Protein AF-A0ABD6ATD8-F1 (afdb_monomer)

Solvent-accessible surface area (backbone atoms only — not comparable to full-atom values): 5353 Å² total; per-residue (Å²): 108,68,70,58,54,51,52,51,47,51,52,52,32,46,68,56,23,15,56,46,41,35,52,53,46,49,75,71,66,79,51,89,72,52,64,70,57,23,34,51,50,34,51,52,24,50,52,55,21,48,52,40,34,72,74,32,45,88,37,85,62,60,14,66,53,48,25,39,49,44,1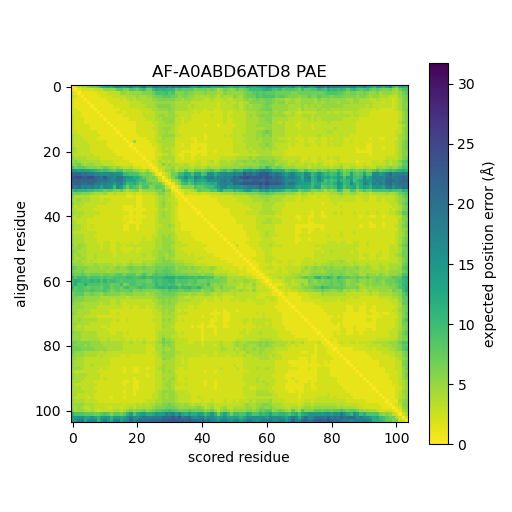6,12,49,42,42,21,70,73,71,67,45,56,67,72,58,13,43,52,39,14,37,54,33,41,51,59,36,45,57,53,69,73,76,105

pLDDT: mean 89.17, std 9.56, range [45.88, 96.81]

Structure (mmCIF, N/CA/C/O backbone):
data_AF-A0ABD6ATD8-F1
#
_entry.id   AF-A0ABD6ATD8-F1
#
loop_
_atom_site.group_PDB
_atom_site.id
_atom_site.type_symbol
_atom_site.label_atom_id
_atom_site.label_alt_id
_atom_site.label_comp_id
_atom_site.label_asym_id
_atom_site.label_entity_id
_atom_site.label_seq_id
_atom_site.pdbx_PDB_ins_code
_atom_site.Cartn_x
_atom_site.Cartn_y
_atom_site.Cartn_z
_atom_site.occupancy
_atom_site.B_iso_or_equiv
_atom_site.auth_seq_id
_atom_site.auth_comp_id
_atom_site.auth_asym_id
_atom_site.auth_atom_id
_atom_site.pdbx_PDB_model_num
ATOM 1 N N . MET A 1 1 ? 3.006 -6.985 -24.108 1.00 75.62 1 MET A N 1
ATOM 2 C CA . MET A 1 1 ? 3.655 -7.729 -23.010 1.00 75.62 1 MET A CA 1
ATOM 3 C C . MET A 1 1 ? 3.619 -6.879 -21.753 1.00 75.62 1 MET A C 1
ATOM 5 O O . MET A 1 1 ? 2.779 -7.179 -20.926 1.00 75.62 1 MET A O 1
ATOM 9 N N . PHE A 1 2 ? 4.259 -5.702 -21.737 1.00 84.25 2 PHE A N 1
ATOM 10 C CA . PHE A 1 2 ? 4.201 -4.733 -20.623 1.00 84.25 2 PHE A CA 1
ATOM 11 C C . PHE A 1 2 ? 2.827 -4.534 -19.949 1.00 84.25 2 PHE A C 1
ATOM 13 O O . PHE A 1 2 ? 2.720 -4.606 -18.734 1.00 84.25 2 PHE A O 1
ATOM 20 N N . LEU A 1 3 ? 1.758 -4.303 -20.722 1.00 87.94 3 LEU A N 1
ATOM 21 C CA . LEU A 1 3 ? 0.406 -4.106 -20.174 1.00 87.94 3 LEU A CA 1
ATOM 22 C C . LEU A 1 3 ? -0.129 -5.338 -19.429 1.00 87.94 3 LEU A C 1
ATOM 24 O O . LEU A 1 3 ? -0.807 -5.193 -18.419 1.00 87.94 3 LEU A O 1
ATOM 28 N N . VAL A 1 4 ? 0.175 -6.539 -19.921 1.00 90.38 4 VAL A N 1
ATOM 29 C CA . VAL A 1 4 ? -0.224 -7.796 -19.274 1.00 90.38 4 VAL A CA 1
ATOM 30 C C . VAL A 1 4 ? 0.587 -7.990 -17.997 1.00 90.38 4 VAL A C 1
ATOM 32 O O . VAL A 1 4 ? -0.002 -8.262 -16.958 1.00 90.38 4 VAL A O 1
ATOM 35 N N . ASP A 1 5 ? 1.899 -7.758 -18.049 1.00 87.75 5 ASP A N 1
ATOM 36 C CA . ASP A 1 5 ? 2.793 -7.887 -16.892 1.00 87.75 5 ASP A CA 1
ATOM 37 C C . ASP A 1 5 ? 2.415 -6.893 -15.783 1.00 87.75 5 ASP A C 1
ATOM 39 O O . ASP A 1 5 ? 2.329 -7.262 -14.614 1.00 87.75 5 ASP A O 1
ATOM 43 N N . LEU A 1 6 ? 2.071 -5.655 -16.154 1.00 88.00 6 LEU A N 1
ATOM 44 C CA . LEU A 1 6 ? 1.565 -4.634 -15.237 1.00 88.00 6 LEU A CA 1
ATOM 45 C C . LEU A 1 6 ? 0.248 -5.066 -14.579 1.00 88.00 6 LEU A C 1
ATOM 47 O O . LEU A 1 6 ? 0.094 -4.933 -13.36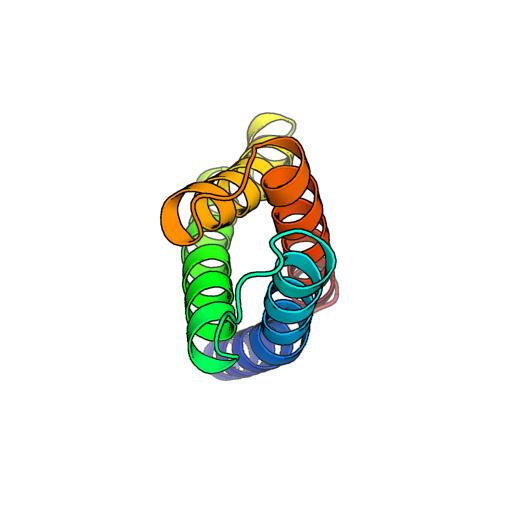7 1.00 88.00 6 LEU A O 1
ATOM 51 N N . LEU A 1 7 ? -0.711 -5.570 -15.365 1.00 90.44 7 LEU A N 1
ATOM 52 C CA . LEU A 1 7 ? -2.011 -6.007 -14.847 1.00 90.44 7 LEU A CA 1
ATOM 53 C C . LEU A 1 7 ? -1.871 -7.210 -13.912 1.00 90.44 7 LEU A C 1
ATOM 55 O O . LEU A 1 7 ? -2.497 -7.235 -12.854 1.00 90.44 7 LEU A O 1
ATOM 59 N N . VAL A 1 8 ? -1.036 -8.184 -14.279 1.00 92.12 8 VAL A N 1
ATOM 60 C CA . VAL A 1 8 ? -0.743 -9.358 -13.449 1.00 92.12 8 VAL A CA 1
ATOM 61 C C . VAL A 1 8 ? -0.016 -8.935 -12.174 1.00 92.12 8 VAL A C 1
ATOM 63 O O . VAL A 1 8 ? -0.433 -9.330 -11.088 1.00 92.12 8 VAL A O 1
ATOM 66 N N . GLY A 1 9 ? 1.004 -8.081 -12.281 1.00 91.94 9 GLY A N 1
ATOM 67 C CA . GLY A 1 9 ? 1.731 -7.535 -11.136 1.00 91.94 9 GLY A CA 1
ATOM 68 C C . GLY A 1 9 ? 0.802 -6.801 -10.175 1.00 91.94 9 GLY A C 1
ATOM 69 O O . GLY A 1 9 ? 0.783 -7.103 -8.986 1.00 91.94 9 GLY A O 1
ATOM 70 N N . LEU A 1 10 ? -0.059 -5.919 -10.692 1.00 90.50 10 LEU A N 1
ATOM 71 C CA . LEU A 1 10 ? -1.042 -5.197 -9.887 1.00 90.50 10 LEU A CA 1
ATOM 72 C C . LEU A 1 10 ? -2.033 -6.149 -9.207 1.00 90.50 10 LEU A C 1
ATOM 74 O O . LEU A 1 10 ? -2.288 -6.001 -8.014 1.00 90.50 10 LEU A O 1
ATOM 78 N N . LEU A 1 11 ? -2.551 -7.154 -9.920 1.00 93.62 11 LEU A N 1
ATOM 79 C CA . LEU A 1 11 ? -3.453 -8.156 -9.348 1.00 93.62 11 LEU A CA 1
ATOM 80 C C . LEU A 1 11 ? -2.785 -8.928 -8.201 1.00 93.62 11 LEU A C 1
ATOM 82 O O . LEU A 1 11 ? -3.357 -9.039 -7.117 1.00 93.62 11 LEU A O 1
ATOM 86 N N . VAL A 1 12 ? -1.566 -9.427 -8.417 1.00 94.88 12 VAL A N 1
ATOM 87 C CA . VAL A 1 12 ? -0.796 -10.167 -7.406 1.00 94.88 12 VAL A CA 1
ATOM 88 C C . VAL A 1 12 ? -0.476 -9.272 -6.211 1.00 94.88 12 VAL A C 1
ATOM 90 O O . VAL A 1 12 ? -0.676 -9.677 -5.066 1.00 94.88 12 VAL A O 1
ATOM 93 N N . SER A 1 13 ? -0.049 -8.030 -6.447 1.00 93.94 13 SER A N 1
ATOM 94 C CA . SER A 1 13 ? 0.223 -7.081 -5.371 1.00 93.94 13 SER A CA 1
ATOM 95 C C . SER A 1 13 ? -1.020 -6.782 -4.542 1.00 93.94 13 SER A C 1
ATOM 97 O O . SER A 1 13 ? -0.926 -6.744 -3.319 1.00 93.94 13 SER A O 1
ATOM 99 N N . VAL A 1 14 ? -2.192 -6.614 -5.157 1.00 93.94 14 VAL A N 1
ATOM 100 C CA . VAL A 1 14 ? -3.453 -6.402 -4.426 1.00 93.94 14 VAL A CA 1
ATOM 101 C C . VAL A 1 14 ? -3.817 -7.629 -3.591 1.00 93.94 14 VAL A C 1
ATOM 103 O O . VAL A 1 14 ? -4.197 -7.479 -2.429 1.00 93.94 14 VAL A O 1
ATOM 106 N N . LEU A 1 15 ? -3.652 -8.835 -4.142 1.00 94.25 15 LEU A N 1
ATOM 107 C CA . LEU A 1 15 ? -3.910 -10.090 -3.429 1.00 94.25 15 LEU A CA 1
ATOM 108 C C . LEU A 1 15 ? -2.986 -10.290 -2.221 1.00 94.25 15 LEU A C 1
ATOM 110 O O . LEU A 1 15 ? -3.405 -10.897 -1.241 1.00 94.25 15 LEU A O 1
ATOM 114 N N . LEU A 1 16 ? -1.758 -9.767 -2.259 1.00 94.81 16 LEU A N 1
ATOM 115 C CA . LEU A 1 16 ? -0.820 -9.826 -1.133 1.00 94.81 16 LEU A CA 1
ATOM 116 C C . LEU A 1 16 ? -1.054 -8.705 -0.114 1.00 94.81 16 LEU A C 1
ATOM 118 O O . LEU A 1 16 ? -1.069 -8.932 1.096 1.00 94.81 16 LEU A O 1
ATOM 122 N N . THR A 1 17 ? -1.234 -7.478 -0.596 1.00 95.69 17 THR A N 1
ATOM 123 C CA . THR A 1 17 ? -1.281 -6.286 0.259 1.00 95.69 17 THR A CA 1
ATOM 124 C C . THR A 1 17 ? -2.647 -6.068 0.899 1.00 95.69 17 THR A C 1
ATOM 126 O O . THR A 1 17 ? -2.700 -5.647 2.051 1.00 95.69 17 THR A O 1
ATOM 129 N N . GLY A 1 18 ? -3.750 -6.414 0.228 1.00 93.69 18 GLY A N 1
ATOM 130 C CA . GLY A 1 18 ? -5.107 -6.301 0.776 1.00 93.69 18 GLY A CA 1
ATOM 131 C C . GLY A 1 18 ? -5.293 -7.066 2.096 1.00 93.69 18 GLY A C 1
ATOM 132 O O . GLY A 1 18 ? -5.681 -6.453 3.095 1.00 93.69 18 GLY A O 1
ATOM 133 N N . PRO A 1 19 ? -4.959 -8.371 2.156 1.00 95.06 19 PRO A N 1
ATOM 134 C CA . PRO A 1 19 ? -4.975 -9.140 3.398 1.00 95.06 19 PRO A CA 1
ATOM 135 C C . PRO A 1 19 ? -4.026 -8.589 4.464 1.00 95.06 19 PRO A C 1
ATOM 137 O O . PRO A 1 19 ? -4.399 -8.536 5.634 1.00 95.06 19 PRO A O 1
ATOM 140 N N . ALA A 1 20 ? -2.830 -8.131 4.083 1.00 94.19 20 ALA A N 1
ATOM 141 C CA . ALA A 1 20 ? -1.875 -7.556 5.028 1.00 94.19 20 ALA A CA 1
ATOM 142 C C . ALA A 1 20 ? -2.398 -6.256 5.668 1.00 94.19 20 ALA A C 1
ATOM 144 O O . ALA A 1 20 ? -2.269 -6.080 6.879 1.00 94.19 20 ALA A O 1
ATOM 145 N N . VAL A 1 21 ? -3.057 -5.381 4.895 1.00 93.50 21 VAL A N 1
ATOM 146 C CA . VAL A 1 21 ? -3.756 -4.205 5.438 1.00 93.50 21 VAL A CA 1
ATOM 147 C C . VAL A 1 21 ? -4.907 -4.637 6.345 1.00 93.50 21 VAL A C 1
ATOM 149 O O . VAL A 1 21 ? -5.034 -4.120 7.452 1.00 93.50 21 VAL A O 1
ATOM 152 N N . TYR A 1 22 ? -5.729 -5.595 5.909 1.00 93.62 22 TYR A N 1
ATOM 1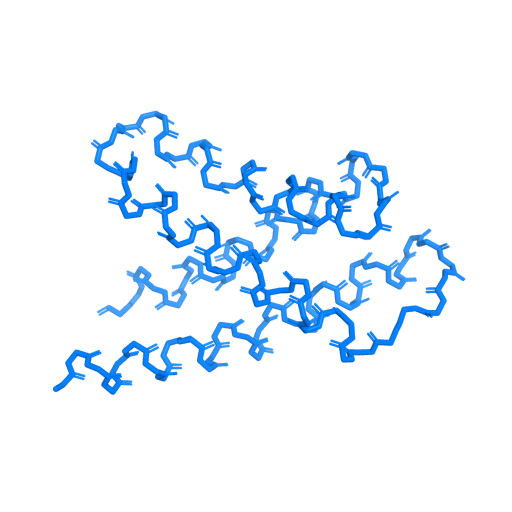53 C CA . TYR A 1 22 ? -6.884 -6.067 6.675 1.00 93.62 22 TYR A CA 1
ATOM 154 C C . TYR A 1 22 ? -6.479 -6.618 8.047 1.00 93.62 22 TYR A C 1
ATOM 156 O O . TYR A 1 22 ? -6.974 -6.151 9.071 1.00 93.62 22 TYR A O 1
ATOM 164 N N . VAL A 1 23 ? -5.536 -7.563 8.067 1.00 92.31 23 VAL A N 1
ATOM 165 C CA . VAL A 1 23 ? -5.009 -8.164 9.298 1.00 92.31 23 VAL A CA 1
ATOM 166 C C . VAL A 1 23 ? -4.297 -7.111 10.139 1.00 92.31 23 VAL A C 1
ATOM 168 O O . VAL A 1 23 ? -4.544 -7.021 11.338 1.00 92.31 23 VAL A O 1
ATOM 171 N N . GLY A 1 24 ? -3.460 -6.273 9.521 1.00 90.31 24 GLY A N 1
ATOM 172 C CA . GLY A 1 24 ? -2.721 -5.226 10.219 1.00 90.31 24 GLY A CA 1
ATOM 173 C C . GLY A 1 24 ? -3.628 -4.272 10.994 1.00 90.31 24 GLY A C 1
ATOM 174 O O . GLY A 1 24 ? -3.351 -3.961 12.150 1.00 90.31 24 GLY A O 1
ATOM 175 N N . LEU A 1 25 ? -4.745 -3.854 10.396 1.00 86.06 25 LEU A N 1
ATOM 176 C CA . LEU A 1 25 ? -5.735 -3.019 11.076 1.00 86.06 25 LEU A CA 1
ATOM 177 C C . LEU A 1 25 ? -6.500 -3.816 12.141 1.00 86.06 25 LEU A C 1
ATOM 179 O O . LEU A 1 25 ? -6.572 -3.378 13.288 1.00 86.06 25 LEU A O 1
ATOM 183 N N . ALA A 1 26 ? -6.989 -5.013 11.801 1.00 85.75 26 ALA A N 1
ATOM 184 C CA . ALA A 1 26 ? -7.785 -5.847 12.702 1.00 85.75 26 ALA A CA 1
ATOM 185 C C . ALA A 1 26 ? -7.059 -6.208 14.010 1.00 85.75 26 ALA A C 1
ATOM 187 O O . ALA A 1 26 ? -7.690 -6.268 15.063 1.00 85.75 26 ALA A O 1
ATOM 188 N N . VAL A 1 27 ? -5.737 -6.413 13.964 1.00 79.88 27 VAL A N 1
ATOM 189 C CA . VAL A 1 27 ? -4.928 -6.815 15.129 1.00 79.88 27 VAL A CA 1
ATOM 190 C C . VAL A 1 27 ? -4.879 -5.740 16.219 1.00 79.88 27 VAL A C 1
ATOM 192 O O . VAL A 1 27 ? -4.767 -6.086 17.393 1.00 79.88 27 VAL A O 1
ATOM 195 N N . ARG A 1 28 ? -4.953 -4.447 15.872 1.00 68.12 28 ARG A N 1
ATOM 196 C CA . ARG A 1 28 ? -4.694 -3.368 16.845 1.00 68.12 28 ARG A CA 1
ATOM 197 C C . ARG A 1 28 ? -5.869 -2.436 17.095 1.00 68.12 28 ARG A C 1
ATOM 199 O O . ARG A 1 28 ? -5.980 -1.910 18.197 1.00 68.12 28 ARG A O 1
ATOM 206 N N . THR A 1 29 ? -6.726 -2.190 16.105 1.00 61.78 29 THR A N 1
ATOM 207 C CA . THR A 1 29 ? -7.724 -1.121 16.243 1.00 61.78 29 THR A CA 1
ATOM 208 C C . THR A 1 29 ? -8.993 -1.564 16.957 1.00 61.78 29 THR A C 1
ATOM 210 O O . THR A 1 29 ? -9.772 -0.703 17.355 1.00 61.78 29 THR A O 1
ATOM 213 N N . GLY A 1 30 ? -9.251 -2.872 17.102 1.00 60.72 30 GLY A N 1
ATOM 214 C CA . GLY A 1 30 ? -10.533 -3.377 17.618 1.00 60.72 30 GLY A CA 1
ATOM 215 C C . GLY A 1 30 ? -11.748 -2.919 16.792 1.00 60.72 30 GLY A C 1
ATOM 216 O O . GLY A 1 30 ? -12.890 -3.204 17.146 1.00 60.72 30 GLY A O 1
ATOM 217 N N . THR A 1 31 ? -11.515 -2.203 15.688 1.00 60.81 31 THR A N 1
ATOM 218 C CA . THR A 1 31 ? -12.529 -1.730 14.762 1.00 60.81 31 THR A CA 1
ATOM 219 C C . THR A 1 31 ? -12.711 -2.785 13.690 1.00 60.81 31 THR A C 1
ATOM 221 O O . THR A 1 31 ? -11.755 -3.230 13.054 1.00 60.81 31 THR A O 1
ATOM 224 N N . ALA A 1 32 ? -13.961 -3.190 13.482 1.00 64.62 32 ALA A N 1
ATOM 225 C CA . ALA A 1 32 ? -14.332 -4.068 12.387 1.00 64.62 32 ALA A CA 1
ATOM 226 C C . ALA A 1 32 ? -14.187 -3.303 11.062 1.00 64.62 32 ALA A C 1
ATOM 228 O O . ALA A 1 32 ? -15.125 -2.678 10.570 1.00 64.62 32 ALA A O 1
ATOM 229 N N . VAL A 1 33 ? -12.979 -3.303 10.503 1.00 80.25 33 VAL A N 1
ATOM 230 C CA . VAL A 1 33 ? -12.728 -2.814 9.148 1.00 80.25 33 VAL A CA 1
ATOM 231 C C . VAL A 1 33 ? -13.220 -3.880 8.174 1.00 80.25 33 VAL A C 1
ATOM 233 O O . VAL A 1 33 ? -12.956 -5.063 8.370 1.00 80.25 33 VAL A O 1
ATOM 236 N N . THR A 1 34 ? -13.950 -3.502 7.126 1.00 91.06 34 THR A N 1
ATOM 237 C CA . THR A 1 34 ? -14.370 -4.466 6.100 1.00 91.06 34 THR A CA 1
ATOM 238 C C . THR A 1 34 ? -13.195 -4.818 5.187 1.00 91.06 34 THR A C 1
ATOM 240 O O . THR A 1 34 ? -12.346 -3.976 4.886 1.00 91.06 34 THR A O 1
ATOM 243 N N . TYR A 1 35 ? -13.146 -6.060 4.695 1.00 91.12 35 TYR A N 1
ATOM 244 C CA . TYR A 1 35 ? -12.093 -6.490 3.767 1.00 91.12 35 TYR A CA 1
ATOM 245 C C . TYR A 1 35 ? -12.045 -5.619 2.502 1.00 91.12 35 TYR A C 1
ATOM 247 O O . TYR A 1 35 ? -10.975 -5.192 2.080 1.00 91.12 35 TYR A O 1
ATOM 255 N N . ALA A 1 36 ? -13.212 -5.267 1.952 1.00 93.69 36 ALA A N 1
ATOM 256 C CA . ALA A 1 36 ? -13.318 -4.389 0.787 1.00 93.69 36 ALA A CA 1
ATOM 257 C C . ALA A 1 36 ? -12.665 -3.015 1.020 1.00 93.69 36 ALA A C 1
ATOM 259 O O . ALA A 1 36 ? -11.975 -2.498 0.144 1.00 93.69 36 ALA A O 1
ATOM 260 N N . TYR A 1 37 ? -12.834 -2.444 2.214 1.00 92.62 37 TYR A N 1
ATOM 261 C CA . TYR A 1 37 ? -12.193 -1.184 2.566 1.00 92.62 37 TYR A CA 1
ATOM 262 C C . TYR A 1 37 ? -10.666 -1.325 2.661 1.00 92.62 37 TYR A C 1
ATOM 264 O O . TYR A 1 37 ? -9.943 -0.493 2.118 1.00 92.62 37 TYR A O 1
ATOM 272 N N . ALA A 1 38 ? -10.163 -2.401 3.276 1.00 93.62 38 ALA A N 1
ATOM 273 C CA . ALA A 1 38 ? -8.725 -2.674 3.353 1.00 93.62 38 ALA A CA 1
ATOM 274 C C . ALA A 1 38 ? -8.081 -2.851 1.964 1.00 93.62 38 ALA A C 1
ATOM 276 O O . ALA A 1 38 ? -7.012 -2.299 1.704 1.00 93.62 38 ALA A O 1
ATOM 277 N N . VAL A 1 39 ? -8.761 -3.550 1.049 1.00 95.50 39 VAL A N 1
ATOM 278 C CA . VAL A 1 39 ? -8.341 -3.668 -0.357 1.00 95.50 39 VAL A CA 1
ATOM 279 C C . VAL A 1 39 ? -8.310 -2.298 -1.040 1.00 95.50 39 VAL A C 1
ATOM 281 O O . VAL A 1 39 ? -7.358 -1.997 -1.754 1.00 95.50 39 VAL A O 1
ATOM 284 N N . GLY A 1 40 ? -9.300 -1.436 -0.786 1.00 95.94 40 GLY A N 1
ATOM 285 C CA . GLY A 1 40 ? -9.309 -0.060 -1.289 1.00 95.94 40 GLY A CA 1
ATOM 286 C C . GLY A 1 40 ? -8.102 0.754 -0.812 1.00 95.94 40 GLY A C 1
ATOM 287 O O . GLY A 1 40 ? -7.450 1.419 -1.614 1.00 95.94 40 GLY A O 1
ATOM 288 N N . VAL A 1 41 ? -7.747 0.650 0.472 1.00 95.25 41 VAL A N 1
ATOM 289 C CA . VAL A 1 41 ? -6.541 1.290 1.027 1.00 95.25 41 VAL A CA 1
ATOM 290 C C . VAL A 1 41 ? -5.277 0.766 0.345 1.00 95.25 41 VAL A C 1
ATOM 292 O O . VAL A 1 41 ? -4.425 1.562 -0.050 1.00 95.25 41 VAL A O 1
ATOM 295 N N . ALA A 1 42 ? -5.169 -0.552 0.163 1.00 95.50 42 ALA A N 1
ATOM 296 C CA . ALA A 1 42 ? -4.036 -1.177 -0.511 1.00 95.50 42 ALA A CA 1
ATOM 297 C C . ALA A 1 42 ? -3.898 -0.717 -1.974 1.00 95.50 42 ALA A C 1
ATOM 299 O O . ALA A 1 42 ? -2.797 -0.397 -2.411 1.00 95.50 42 ALA A O 1
ATOM 300 N N . LEU A 1 43 ? -5.009 -0.609 -2.711 1.00 95.88 43 LEU A N 1
ATOM 301 C CA . LEU A 1 43 ? -5.033 -0.093 -4.084 1.00 95.88 43 LEU A CA 1
ATOM 302 C C . LEU A 1 43 ? -4.533 1.352 -4.166 1.00 95.88 43 LEU A C 1
ATOM 304 O O . LEU A 1 43 ? -3.702 1.669 -5.015 1.00 95.88 43 LEU A O 1
ATOM 308 N N . VAL A 1 44 ? -5.004 2.227 -3.275 1.00 96.38 44 VAL A N 1
ATOM 309 C CA . VAL A 1 44 ? -4.548 3.625 -3.248 1.00 96.38 44 VAL A CA 1
ATOM 310 C C . VAL A 1 44 ? -3.061 3.696 -2.897 1.00 96.38 44 VAL A C 1
ATOM 312 O O . VAL A 1 44 ? -2.322 4.436 -3.544 1.00 96.38 44 VAL A O 1
ATOM 315 N N . ALA A 1 45 ? -2.598 2.900 -1.929 1.00 95.12 45 ALA A N 1
ATOM 316 C CA . ALA A 1 45 ? -1.186 2.850 -1.552 1.00 95.12 45 ALA A CA 1
ATOM 317 C C . ALA A 1 45 ? -0.302 2.331 -2.697 1.00 95.12 45 ALA A C 1
ATOM 319 O O . ALA A 1 45 ? 0.750 2.911 -2.957 1.00 95.12 45 ALA A O 1
ATOM 320 N N . LEU A 1 46 ? -0.758 1.314 -3.436 1.00 94.38 46 LEU A N 1
ATOM 321 C CA . LEU A 1 46 ? -0.092 0.807 -4.638 1.00 94.38 46 LEU A CA 1
ATOM 322 C C . LEU A 1 46 ? 0.055 1.885 -5.708 1.00 94.38 46 LEU A C 1
ATOM 324 O O . LEU A 1 46 ? 1.144 2.064 -6.247 1.00 94.38 46 LEU A O 1
ATOM 328 N N . VAL A 1 47 ? -1.019 2.621 -6.001 1.00 94.38 47 VAL A N 1
ATOM 329 C CA . VAL A 1 47 ? -0.994 3.682 -7.014 1.00 94.38 47 VAL A CA 1
ATOM 330 C C . VAL A 1 47 ? -0.076 4.822 -6.579 1.00 94.38 47 VAL A C 1
ATOM 332 O O . VAL A 1 47 ? 0.835 5.190 -7.316 1.00 94.38 47 VAL A O 1
ATOM 335 N N . LEU A 1 48 ? -0.270 5.369 -5.376 1.00 95.62 48 LEU A N 1
ATOM 336 C CA . LEU A 1 48 ? 0.518 6.507 -4.895 1.00 95.62 48 LEU A CA 1
ATOM 337 C C . LEU A 1 48 ? 1.986 6.136 -4.678 1.00 95.62 48 LEU A C 1
ATOM 339 O O . LEU A 1 48 ? 2.882 6.889 -5.058 1.00 95.62 48 LEU A O 1
ATOM 343 N N . GLY A 1 49 ? 2.244 4.964 -4.106 1.00 92.56 49 GLY A N 1
ATOM 344 C CA . GLY A 1 49 ? 3.586 4.440 -3.908 1.00 92.56 49 GLY A CA 1
ATOM 345 C C . GLY A 1 49 ? 4.281 4.116 -5.226 1.00 92.56 49 GLY A C 1
ATOM 346 O O . GLY A 1 49 ? 5.432 4.498 -5.409 1.00 92.56 49 GLY A O 1
ATOM 347 N N . GLY A 1 50 ? 3.575 3.493 -6.171 1.00 89.38 50 GLY A N 1
ATOM 348 C CA . GLY A 1 50 ? 4.079 3.214 -7.515 1.00 89.38 50 GLY A CA 1
ATOM 349 C C . GLY A 1 50 ? 4.432 4.489 -8.281 1.00 89.38 50 GLY A C 1
ATOM 350 O O . GLY A 1 50 ? 5.528 4.587 -8.825 1.00 89.38 50 GLY A O 1
ATOM 351 N N . LEU A 1 51 ? 3.563 5.507 -8.251 1.00 92.62 51 LEU A N 1
ATOM 352 C CA . LEU A 1 51 ? 3.848 6.826 -8.830 1.00 92.62 51 LEU A CA 1
ATOM 353 C C . LEU A 1 51 ? 5.048 7.497 -8.153 1.00 92.62 51 LEU A C 1
ATOM 355 O O . LEU A 1 51 ? 5.894 8.077 -8.829 1.00 92.62 51 LEU A O 1
ATOM 359 N N . THR A 1 52 ? 5.159 7.382 -6.830 1.00 92.69 52 THR A N 1
ATOM 360 C CA . THR A 1 52 ? 6.301 7.920 -6.079 1.00 92.69 52 THR A CA 1
ATOM 361 C C . THR A 1 52 ? 7.600 7.236 -6.500 1.00 92.69 52 THR A C 1
ATOM 363 O O . THR A 1 52 ? 8.588 7.916 -6.766 1.00 92.69 52 THR A O 1
ATOM 366 N N . THR A 1 53 ? 7.604 5.907 -6.626 1.00 89.81 53 THR A N 1
ATOM 367 C CA . THR A 1 53 ? 8.763 5.148 -7.113 1.00 89.81 53 THR A CA 1
ATOM 368 C C . THR A 1 53 ? 9.097 5.505 -8.562 1.00 89.81 53 THR A C 1
ATOM 370 O O . THR A 1 53 ? 10.265 5.684 -8.885 1.00 89.81 53 THR A O 1
ATOM 373 N N . LEU A 1 54 ? 8.099 5.680 -9.431 1.00 89.06 54 LEU A N 1
ATOM 374 C CA . LEU A 1 54 ? 8.314 6.072 -10.826 1.00 89.06 54 LEU A CA 1
ATOM 375 C C . LEU A 1 54 ? 8.986 7.451 -10.940 1.00 89.06 54 LEU A C 1
ATOM 377 O O . LEU A 1 54 ? 9.904 7.629 -11.735 1.00 89.06 54 LEU A O 1
ATOM 381 N N . VAL A 1 55 ? 8.537 8.424 -10.142 1.00 92.88 55 VAL A N 1
ATOM 382 C CA . VAL A 1 55 ? 9.008 9.817 -10.215 1.00 92.88 55 VAL A CA 1
ATOM 383 C C . VAL A 1 55 ? 10.321 10.030 -9.459 1.00 92.88 55 VAL A C 1
ATOM 385 O O . VAL A 1 55 ? 11.176 10.781 -9.925 1.00 92.88 55 VAL A O 1
ATOM 388 N N . PHE A 1 56 ? 10.496 9.389 -8.301 1.00 91.75 56 PHE A N 1
ATOM 389 C CA . PHE A 1 56 ? 11.613 9.648 -7.382 1.00 91.75 56 PHE A CA 1
ATOM 390 C C . PHE A 1 56 ? 12.563 8.463 -7.199 1.00 91.75 56 PHE A C 1
ATOM 392 O O . PHE A 1 56 ? 13.601 8.628 -6.566 1.00 91.75 56 PH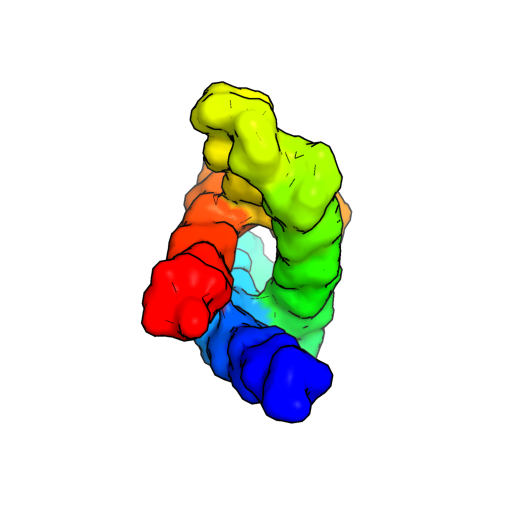E A O 1
ATOM 399 N N . GLY A 1 57 ? 12.258 7.281 -7.740 1.00 87.06 57 GLY A N 1
ATOM 400 C CA . GLY A 1 57 ? 13.056 6.061 -7.551 1.00 87.06 57 GLY A CA 1
ATOM 401 C C . GLY A 1 57 ? 14.483 6.144 -8.095 1.00 87.06 57 GLY A C 1
ATOM 402 O O . GLY A 1 57 ? 15.354 5.416 -7.634 1.00 87.06 57 GLY A O 1
ATOM 403 N N . TRP A 1 58 ? 14.746 7.071 -9.019 1.00 88.56 58 TRP A N 1
ATOM 404 C CA . TRP A 1 58 ? 16.092 7.354 -9.525 1.00 88.56 58 TRP A CA 1
ATOM 405 C C . TRP A 1 58 ? 16.984 8.077 -8.500 1.00 88.56 58 TRP A C 1
ATOM 407 O O . TRP A 1 58 ? 18.204 8.092 -8.655 1.00 88.56 58 TRP A O 1
ATOM 417 N N . LEU A 1 59 ? 16.404 8.674 -7.450 1.00 89.56 59 LEU A N 1
ATOM 418 C CA . LEU A 1 59 ? 17.152 9.318 -6.372 1.00 89.56 59 LEU A CA 1
ATOM 419 C C . LEU A 1 59 ? 17.569 8.276 -5.317 1.00 89.56 59 LEU A C 1
ATOM 421 O O . LEU A 1 59 ? 16.692 7.733 -4.640 1.00 89.56 59 LEU A O 1
ATOM 425 N N . PRO A 1 60 ? 18.878 8.064 -5.073 1.00 79.00 60 PRO A N 1
ATOM 426 C CA . PRO A 1 60 ? 19.372 6.939 -4.270 1.00 79.00 60 PRO A CA 1
ATOM 427 C C . PRO A 1 60 ? 18.835 6.869 -2.837 1.00 79.00 60 PRO A C 1
ATOM 429 O O . PRO A 1 60 ? 18.632 5.787 -2.304 1.00 79.00 60 PRO A O 1
ATOM 432 N N . VAL A 1 61 ? 18.613 8.019 -2.197 1.00 83.81 61 VAL A N 1
ATOM 433 C CA . VAL A 1 61 ? 18.129 8.086 -0.806 1.00 83.81 61 VAL A CA 1
ATOM 434 C C . VAL A 1 61 ? 16.654 8.464 -0.768 1.00 83.81 61 VAL A C 1
ATOM 436 O O . VAL A 1 61 ? 15.855 7.852 -0.063 1.00 83.81 61 VAL A O 1
ATOM 439 N N . VAL A 1 62 ? 16.281 9.473 -1.555 1.00 82.00 62 VAL A N 1
ATOM 440 C CA . VAL A 1 62 ? 14.933 10.043 -1.543 1.00 82.00 62 VAL A CA 1
ATOM 441 C C . VAL A 1 62 ? 13.914 9.037 -2.074 1.00 82.00 62 VAL A C 1
ATOM 443 O O . VAL A 1 62 ? 12.898 8.828 -1.422 1.00 82.00 62 VAL A O 1
ATOM 446 N N . GLY A 1 63 ? 14.194 8.348 -3.184 1.00 80.00 63 GLY A N 1
ATOM 447 C CA . GLY A 1 63 ? 13.289 7.335 -3.731 1.00 80.00 63 GLY A CA 1
ATOM 448 C C . GLY A 1 63 ? 13.081 6.151 -2.787 1.00 80.00 63 GLY A C 1
ATOM 449 O O . GLY A 1 63 ? 11.951 5.704 -2.590 1.00 80.00 63 GLY A O 1
ATOM 450 N N . VAL A 1 64 ? 14.165 5.701 -2.146 1.00 82.12 64 VAL A N 1
ATOM 451 C CA . VAL A 1 64 ? 14.162 4.552 -1.227 1.00 82.12 64 VAL A CA 1
ATOM 452 C C . VAL A 1 64 ? 13.349 4.833 0.034 1.00 82.12 64 VAL A C 1
ATOM 454 O O . VAL A 1 64 ? 12.640 3.952 0.509 1.00 82.12 64 VAL A O 1
ATOM 457 N N . VAL A 1 65 ? 13.419 6.052 0.574 1.00 89.50 65 VAL A N 1
ATOM 458 C CA . VAL A 1 65 ? 12.729 6.406 1.824 1.00 89.50 65 VAL A CA 1
ATOM 459 C C . VAL A 1 65 ? 11.315 6.930 1.573 1.00 89.50 65 VAL A C 1
ATOM 461 O O . VAL A 1 65 ? 10.400 6.607 2.331 1.00 89.50 65 VAL A O 1
ATOM 464 N N . LEU A 1 66 ? 11.096 7.712 0.511 1.00 91.50 66 LEU A N 1
ATOM 465 C CA . LEU A 1 66 ? 9.788 8.316 0.248 1.00 91.50 66 LEU A CA 1
ATOM 466 C C . LEU A 1 66 ? 8.716 7.280 -0.058 1.00 91.50 66 LEU A C 1
ATOM 468 O O 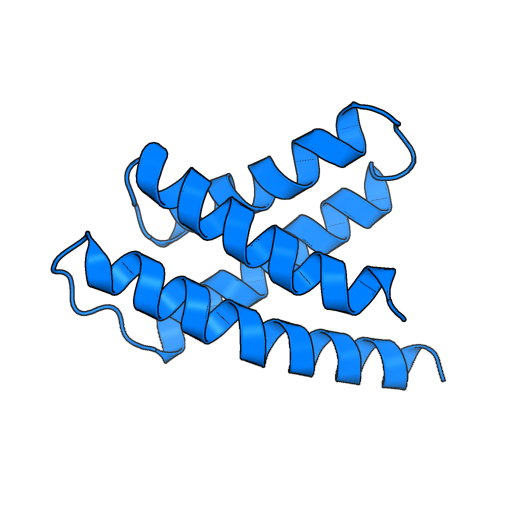. LEU A 1 66 ? 7.602 7.429 0.432 1.00 91.50 66 LEU A O 1
ATOM 472 N N . SER A 1 67 ? 9.025 6.247 -0.847 1.00 89.50 67 SER A N 1
ATOM 473 C CA . SER A 1 67 ? 8.015 5.257 -1.231 1.00 89.50 67 SER A CA 1
ATOM 474 C C . SER A 1 67 ? 7.402 4.566 0.005 1.00 89.50 67 SER A C 1
ATOM 476 O O . SER A 1 67 ? 6.197 4.722 0.209 1.00 89.50 67 SER A O 1
ATOM 478 N N . PRO A 1 68 ? 8.172 3.962 0.935 1.00 92.25 68 PRO A N 1
ATOM 479 C CA . PRO A 1 68 ? 7.612 3.423 2.178 1.00 92.25 68 PRO A CA 1
ATOM 480 C C . PRO A 1 68 ? 6.827 4.448 3.015 1.00 92.25 68 PRO A C 1
ATOM 482 O O . PRO A 1 68 ? 5.788 4.118 3.593 1.00 92.25 68 PRO A O 1
ATOM 485 N N . LEU A 1 69 ? 7.291 5.703 3.075 1.00 95.81 69 LEU A N 1
ATOM 486 C CA . LEU A 1 69 ? 6.594 6.765 3.807 1.00 95.81 69 LEU A CA 1
ATOM 487 C C . LEU A 1 69 ? 5.253 7.135 3.166 1.00 95.81 69 LEU A C 1
ATOM 489 O O . LEU A 1 69 ? 4.297 7.407 3.888 1.00 95.81 69 LEU A O 1
ATOM 493 N N . VAL A 1 70 ? 5.152 7.113 1.835 1.00 96.25 70 VAL A N 1
ATOM 494 C CA . VAL A 1 70 ? 3.893 7.340 1.112 1.00 96.25 70 VAL A CA 1
ATOM 495 C C . VAL A 1 70 ? 2.904 6.216 1.391 1.00 96.25 70 VAL A C 1
ATOM 497 O O . VAL A 1 70 ? 1.728 6.490 1.632 1.00 96.25 70 VAL A O 1
ATOM 500 N N . TRP A 1 71 ? 3.362 4.965 1.449 1.00 96.19 71 TRP A N 1
ATOM 501 C CA . TRP A 1 71 ? 2.512 3.843 1.848 1.00 96.19 71 TRP A CA 1
ATOM 502 C C . TRP A 1 71 ? 1.983 4.020 3.274 1.00 96.19 71 TRP A C 1
ATOM 504 O O . TRP A 1 71 ? 0.772 3.993 3.493 1.00 96.19 71 TRP A O 1
ATOM 514 N N . ALA A 1 72 ? 2.866 4.293 4.238 1.00 96.50 72 ALA A N 1
ATOM 515 C CA . ALA A 1 72 ? 2.474 4.547 5.625 1.00 96.50 72 ALA A CA 1
ATOM 516 C C . ALA A 1 72 ? 1.536 5.757 5.766 1.00 96.50 72 ALA A C 1
ATOM 518 O O . ALA A 1 72 ? 0.529 5.696 6.476 1.00 96.50 72 ALA A O 1
ATOM 519 N N . GLY A 1 73 ? 1.830 6.845 5.055 1.00 96.81 73 GLY A N 1
ATOM 520 C CA . GLY A 1 73 ? 0.999 8.042 5.000 1.00 96.81 73 GLY A CA 1
ATOM 521 C C . GLY A 1 73 ? -0.388 7.755 4.433 1.00 96.81 73 GLY A C 1
ATOM 522 O O . GLY A 1 73 ? -1.376 8.227 4.992 1.00 96.81 73 GLY A O 1
ATOM 523 N N . THR A 1 74 ? -0.476 6.926 3.391 1.00 96.38 74 THR A N 1
ATOM 524 C CA . THR A 1 74 ? -1.744 6.503 2.781 1.00 96.38 74 THR A CA 1
ATOM 525 C C . THR A 1 74 ? -2.575 5.674 3.752 1.00 96.38 74 THR A C 1
ATOM 527 O O . THR A 1 74 ? -3.749 5.981 3.962 1.00 96.38 74 THR A O 1
ATOM 530 N N . VAL A 1 75 ? -1.966 4.675 4.407 1.00 94.44 75 VAL A N 1
ATOM 531 C CA . VAL A 1 75 ? -2.651 3.879 5.43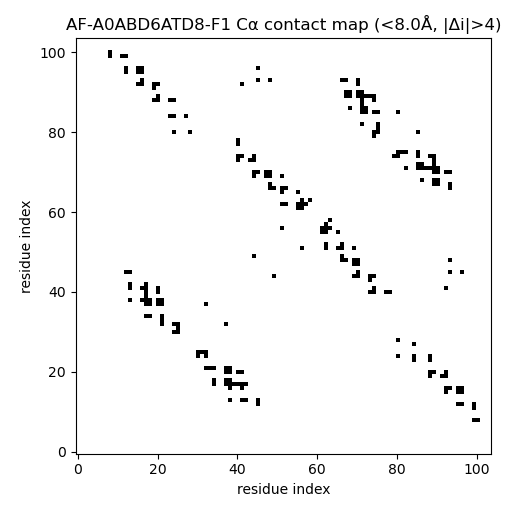5 1.00 94.44 75 VAL A CA 1
ATOM 532 C C . VAL A 1 75 ? -3.179 4.801 6.525 1.00 94.44 75 VAL A C 1
ATOM 534 O O . VAL A 1 75 ? -4.371 4.774 6.812 1.00 94.44 75 VAL A O 1
ATOM 537 N N . ARG A 1 76 ? -2.336 5.677 7.079 1.00 94.94 76 ARG A N 1
ATOM 538 C CA . ARG A 1 76 ? -2.748 6.621 8.122 1.00 94.94 76 ARG A CA 1
ATOM 539 C C . ARG A 1 76 ? -3.889 7.533 7.679 1.00 94.94 76 ARG A C 1
ATOM 541 O O . ARG A 1 76 ? -4.840 7.721 8.432 1.00 94.94 76 ARG A O 1
ATOM 548 N N . ALA A 1 77 ? -3.771 8.141 6.501 1.00 95.06 77 ALA A N 1
ATOM 549 C CA . ALA A 1 77 ? -4.730 9.124 6.010 1.00 95.06 77 ALA A CA 1
ATOM 550 C C . ALA A 1 77 ? -6.118 8.509 5.816 1.00 95.06 77 ALA A C 1
ATOM 552 O O . ALA A 1 77 ? -7.120 9.135 6.158 1.00 95.06 77 ALA A O 1
ATOM 553 N N . LEU A 1 78 ? -6.171 7.277 5.308 1.00 93.12 78 LEU A N 1
ATOM 554 C CA . LEU A 1 78 ? -7.430 6.601 5.040 1.00 93.12 78 LEU A CA 1
ATOM 555 C C . LEU A 1 78 ? -8.007 5.980 6.314 1.00 93.12 78 LEU A C 1
ATOM 557 O O . LEU A 1 78 ? -9.160 6.243 6.643 1.00 93.12 78 LEU A O 1
ATOM 561 N N . THR A 1 79 ? -7.208 5.238 7.081 1.00 90.00 79 THR A N 1
ATOM 562 C CA . THR A 1 79 ? -7.701 4.428 8.210 1.00 90.00 79 THR A CA 1
ATOM 563 C C . THR A 1 79 ? -7.744 5.184 9.537 1.00 90.00 79 THR A C 1
ATOM 565 O O . THR A 1 79 ? -8.287 4.672 10.514 1.00 90.00 79 THR A O 1
ATOM 568 N N . ARG A 1 80 ? -7.156 6.389 9.594 1.00 89.38 80 ARG A N 1
ATOM 569 C CA . ARG A 1 80 ? -6.923 7.170 10.822 1.00 89.38 80 ARG A CA 1
ATOM 570 C C . ARG A 1 80 ? -6.120 6.413 11.888 1.00 89.38 80 ARG A C 1
ATOM 572 O O . ARG A 1 80 ? -6.187 6.758 13.066 1.00 89.38 80 ARG A O 1
ATOM 579 N N . ALA A 1 81 ? -5.350 5.402 11.482 1.00 88.44 81 ALA A N 1
ATOM 580 C CA . ALA A 1 81 ? -4.449 4.683 12.368 1.00 88.44 81 ALA A CA 1
ATOM 581 C C . ALA A 1 81 ? -3.398 5.617 12.986 1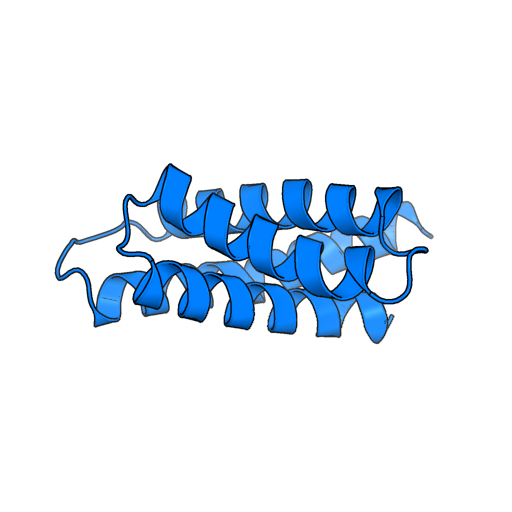.00 88.44 81 ALA A C 1
ATOM 583 O O . ALA A 1 81 ? -2.922 6.575 12.370 1.00 88.44 81 ALA A O 1
ATOM 584 N N . GLU A 1 82 ? -2.988 5.303 14.208 1.00 91.75 82 GLU A N 1
ATOM 585 C CA . GLU A 1 82 ? -1.826 5.928 14.827 1.00 91.75 82 GLU A CA 1
ATOM 586 C C . GLU A 1 82 ? -0.546 5.648 14.024 1.00 91.75 82 GLU A C 1
ATOM 588 O O . GLU A 1 82 ? -0.408 4.610 13.371 1.00 91.75 82 GLU A O 1
ATOM 593 N N . TRP A 1 83 ? 0.412 6.577 14.084 1.00 94.06 83 TRP A N 1
ATOM 594 C CA . TRP A 1 83 ? 1.641 6.509 13.291 1.00 94.06 83 TRP A CA 1
ATOM 595 C C . TRP A 1 83 ? 2.407 5.185 13.410 1.00 94.06 83 TRP A C 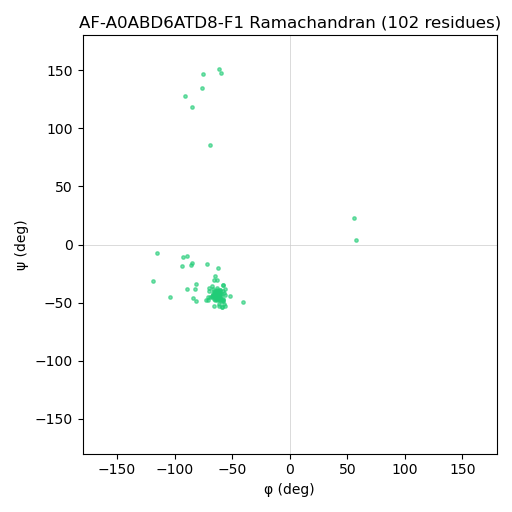1
ATOM 597 O O . TRP A 1 83 ? 2.788 4.669 12.363 1.00 94.06 83 TRP A O 1
ATOM 607 N N . PRO A 1 84 ? 2.606 4.588 14.604 1.00 94.06 84 PRO A N 1
ATOM 608 C CA . PRO A 1 84 ? 3.335 3.324 14.704 1.00 94.06 84 PRO A CA 1
ATOM 609 C C . PRO A 1 84 ? 2.669 2.189 13.919 1.00 94.06 84 PRO A C 1
ATOM 611 O O . PRO A 1 84 ? 3.347 1.434 13.226 1.00 94.06 84 PRO A O 1
ATOM 614 N N . LEU A 1 85 ? 1.336 2.099 13.981 1.00 91.88 85 LEU A N 1
ATOM 615 C CA . LEU A 1 85 ? 0.584 1.088 13.245 1.00 91.88 85 LEU A CA 1
ATOM 616 C C . LEU A 1 85 ? 0.625 1.361 11.741 1.00 91.88 85 LEU A C 1
ATOM 618 O O . LEU A 1 85 ? 0.871 0.452 10.955 1.00 91.88 85 LEU A O 1
ATOM 622 N N . ALA A 1 86 ? 0.413 2.614 1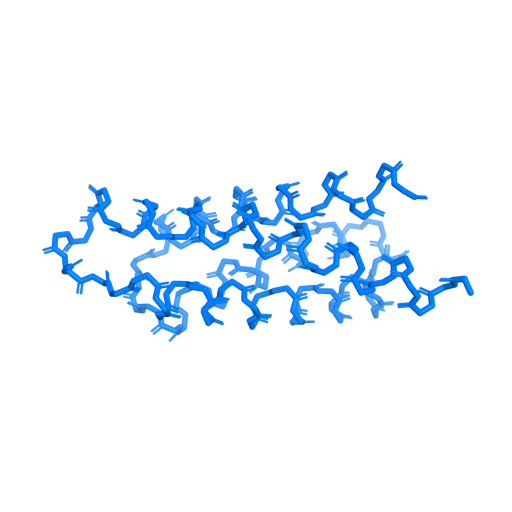1.341 1.00 94.44 86 ALA A N 1
ATOM 623 C CA . ALA A 1 86 ? 0.439 2.995 9.937 1.00 94.44 86 ALA A CA 1
ATOM 624 C C . ALA A 1 86 ? 1.818 2.776 9.297 1.00 94.44 86 ALA A C 1
ATOM 626 O O . ALA A 1 86 ? 1.890 2.308 8.164 1.00 94.44 86 ALA A O 1
ATOM 627 N N . LEU A 1 87 ? 2.901 3.058 10.029 1.00 95.81 87 LEU A N 1
ATOM 628 C CA . LEU A 1 87 ? 4.271 2.768 9.604 1.00 95.81 87 LEU A CA 1
ATOM 629 C C . LEU A 1 87 ? 4.490 1.269 9.435 1.00 95.81 87 LEU A C 1
ATOM 631 O O . LEU A 1 87 ? 4.986 0.855 8.395 1.00 95.81 87 LEU A O 1
ATOM 635 N N . LEU A 1 88 ? 4.084 0.456 10.412 1.00 95.12 88 LEU A N 1
ATOM 636 C CA . LEU A 1 88 ? 4.241 -0.995 10.339 1.00 95.12 88 LEU A CA 1
ATOM 637 C C . LEU A 1 88 ? 3.466 -1.587 9.157 1.00 95.12 88 LEU A C 1
ATOM 639 O O . LEU A 1 88 ? 4.044 -2.278 8.324 1.00 95.12 88 LEU A O 1
ATOM 643 N N . VAL A 1 89 ? 2.171 -1.283 9.050 1.00 94.81 89 VAL A N 1
ATOM 644 C CA . VAL A 1 89 ? 1.314 -1.819 7.983 1.00 94.81 89 VAL A CA 1
ATOM 645 C C . VAL A 1 89 ? 1.753 -1.293 6.619 1.00 94.81 89 VAL A C 1
ATOM 647 O O . VAL A 1 89 ? 1.885 -2.070 5.674 1.00 94.81 89 VAL A O 1
ATOM 650 N N . GLY A 1 90 ? 2.022 0.009 6.515 1.00 95.25 90 GLY A N 1
ATOM 651 C CA . GLY A 1 90 ? 2.492 0.641 5.285 1.00 95.25 90 GLY A CA 1
ATOM 652 C C . GLY A 1 90 ? 3.828 0.076 4.813 1.00 95.25 90 GLY A C 1
ATOM 653 O O . GLY A 1 90 ? 3.966 -0.256 3.642 1.00 95.25 90 GLY A O 1
ATOM 654 N N . PHE A 1 91 ? 4.788 -0.115 5.717 1.00 95.50 91 PHE A N 1
ATOM 655 C CA . PHE A 1 91 ? 6.093 -0.677 5.374 1.00 95.50 91 PHE A CA 1
ATOM 656 C C . PHE A 1 91 ? 6.003 -2.149 4.958 1.00 95.50 91 PHE A C 1
ATOM 658 O O . PHE A 1 91 ? 6.587 -2.536 3.951 1.00 95.50 91 PHE A O 1
ATOM 665 N N . VAL A 1 92 ? 5.240 -2.970 5.690 1.00 95.62 92 VAL A N 1
ATOM 666 C CA . VAL A 1 92 ? 5.039 -4.389 5.347 1.00 95.62 92 VAL A CA 1
ATOM 667 C C . VAL A 1 92 ? 4.395 -4.526 3.969 1.00 95.62 92 VAL A C 1
ATOM 669 O O . VAL A 1 92 ? 4.855 -5.303 3.138 1.00 95.62 92 VAL A O 1
ATOM 672 N N . THR A 1 93 ? 3.347 -3.751 3.703 1.00 95.12 93 THR A N 1
ATOM 673 C CA . THR A 1 93 ? 2.625 -3.810 2.426 1.00 95.12 93 THR A CA 1
ATOM 674 C C . THR A 1 93 ? 3.453 -3.252 1.268 1.00 95.12 93 THR A C 1
ATOM 676 O O . THR A 1 93 ? 3.471 -3.857 0.198 1.00 95.12 93 THR A O 1
ATOM 679 N N . TRP A 1 94 ? 4.227 -2.188 1.497 1.00 95.31 94 TRP A N 1
ATOM 680 C CA . TRP A 1 94 ? 5.225 -1.697 0.547 1.00 95.31 94 TRP A CA 1
ATOM 681 C C . TRP A 1 94 ? 6.265 -2.766 0.206 1.00 95.31 94 TRP A C 1
ATOM 683 O O . TRP A 1 94 ? 6.549 -2.986 -0.970 1.00 95.31 94 TRP A O 1
ATOM 693 N N . ALA A 1 95 ? 6.816 -3.451 1.212 1.00 94.06 95 ALA A N 1
ATOM 694 C CA . ALA A 1 95 ? 7.818 -4.491 1.007 1.00 94.06 95 ALA A CA 1
ATOM 695 C C . ALA A 1 95 ? 7.242 -5.661 0.194 1.00 94.06 95 ALA A C 1
ATOM 697 O O . ALA A 1 95 ? 7.870 -6.106 -0.762 1.00 94.06 95 ALA A O 1
ATOM 698 N N . LEU A 1 96 ? 6.018 -6.101 0.514 1.00 94.31 96 LEU A N 1
ATOM 699 C CA . LEU A 1 96 ? 5.304 -7.143 -0.234 1.00 94.31 96 LEU A CA 1
ATOM 700 C C . LEU A 1 96 ? 5.027 -6.752 -1.689 1.00 94.31 96 LEU A C 1
ATOM 702 O O . LEU A 1 96 ? 5.137 -7.585 -2.578 1.00 94.31 96 LEU A O 1
ATOM 706 N N . ALA A 1 97 ? 4.648 -5.504 -1.957 1.00 92.88 97 ALA A N 1
ATOM 707 C CA . ALA A 1 97 ? 4.459 -5.048 -3.331 1.00 92.88 97 ALA A CA 1
ATOM 708 C C . ALA A 1 97 ? 5.797 -4.936 -4.072 1.00 92.88 97 ALA A C 1
ATOM 710 O O . ALA A 1 97 ? 5.907 -5.328 -5.231 1.00 92.88 97 ALA A O 1
ATOM 711 N N . SER A 1 98 ? 6.828 -4.449 -3.386 1.00 90.31 98 SER A N 1
ATOM 712 C CA . SER A 1 98 ? 8.174 -4.299 -3.933 1.00 90.31 98 SER A CA 1
ATOM 713 C C . SER A 1 98 ? 8.755 -5.645 -4.367 1.00 90.31 98 SER A C 1
ATOM 715 O O . SER A 1 98 ? 9.343 -5.721 -5.438 1.00 90.31 98 SER A O 1
ATOM 717 N N . THR A 1 99 ? 8.540 -6.735 -3.623 1.00 89.38 99 THR A N 1
ATOM 718 C CA . THR A 1 99 ? 8.998 -8.066 -4.061 1.00 89.38 99 THR A CA 1
ATOM 719 C C . THR A 1 99 ? 8.305 -8.554 -5.331 1.00 89.38 99 THR A C 1
ATOM 721 O O . THR A 1 99 ? 8.908 -9.314 -6.074 1.00 89.38 99 THR A O 1
ATOM 724 N N . VAL A 1 100 ? 7.080 -8.114 -5.628 1.00 88.69 100 VAL A N 1
ATOM 725 C CA . VAL A 1 100 ? 6.409 -8.453 -6.894 1.00 88.69 100 VAL A CA 1
ATOM 726 C C . VAL A 1 100 ? 7.048 -7.694 -8.056 1.00 88.69 100 VAL A C 1
ATOM 728 O O . VAL A 1 100 ? 7.387 -8.297 -9.070 1.00 88.69 100 VAL A O 1
ATOM 731 N N . PHE A 1 101 ? 7.253 -6.384 -7.899 1.00 80.25 101 PHE A N 1
ATOM 732 C CA . PHE A 1 101 ? 7.726 -5.510 -8.979 1.00 80.25 101 PHE A CA 1
ATOM 733 C C . PHE A 1 101 ? 9.252 -5.458 -9.158 1.00 80.25 101 PHE A C 1
ATOM 735 O O . PHE A 1 101 ? 9.701 -5.012 -10.203 1.00 80.25 101 PHE A O 1
ATOM 742 N N . PHE A 1 102 ? 10.056 -5.873 -8.172 1.00 70.12 102 PHE A N 1
ATOM 743 C CA . PHE A 1 102 ? 11.521 -5.964 -8.314 1.00 70.12 102 PHE A CA 1
ATOM 744 C C . PHE A 1 102 ? 12.014 -7.352 -8.742 1.00 70.12 102 PHE A C 1
ATOM 746 O O . PHE A 1 102 ? 13.161 -7.479 -9.161 1.00 70.12 102 PHE A O 1
ATOM 753 N N . VAL A 1 103 ? 11.196 -8.398 -8.583 1.00 53.00 103 VAL A N 1
ATOM 754 C CA . VAL A 1 103 ? 11.548 -9.777 -8.983 1.00 53.00 103 VAL A CA 1
ATOM 755 C C . VAL A 1 103 ? 11.067 -10.092 -10.410 1.00 53.00 103 VAL A C 1
ATOM 757 O O . VAL A 1 103 ? 11.461 -11.111 -10.974 1.00 53.00 103 VAL A O 1
ATOM 760 N N . THR A 1 104 ? 10.247 -9.217 -10.997 1.00 45.88 104 THR A N 1
ATOM 761 C CA . THR A 1 104 ? 9.803 -9.270 -12.399 1.00 45.88 104 THR A CA 1
ATOM 762 C C . THR A 1 104 ? 10.583 -8.285 -13.257 1.00 45.88 104 THR A C 1
ATOM 764 O O . THR A 1 104 ? 10.815 -8.625 -14.438 1.00 45.88 104 THR A O 1
#

Mean predicted aligned error: 4.21 Å

Sequence (104 aa):
MFLVDLLVGLLVSVLLTGPAVYVGLAVRTGTAVTYAYAVGVALVALVLGGLTTLVFGWLPVVGVVLSPLVWAGTVRALTRAEWPLALLVGFVTWALASTVFFVT

Radius of gyration: 13.24 Å; Cα contacts (8 Å, |Δi|>4): 128; chains: 1; bounding box: 34×20×41 Å

Organism: NCBI:txid2071873

Foldseek 3Di:
DVVVLVVVLLVQLLVVLLVLQQCLCVVPVVDPDDSVLSSVLLNVLCVQLVVLCVVCVVPPPCSVPVSLVSQLVSSCVRVVDDSVSSSVSSNVSSVSSCCSVVVD

Secondary structure (DSSP, 8-state):
-HHHHHHHHHHHHHHHHHHHHHHHHHHHH-----HHHHHHHHHHHHHHHHHHHHHHTTSTTHHHHHHHHHHHHHHHHHH---HHHHHHHHHHHHHHHHHHHHH-